Protein AF-A0A949TF59-F1 (afdb_monomer)

Sequence (131 aa):
MKIRYSDSTNEIEINPSRNDLLNLSNKLLEDGAQITATIEENSKAAPYERFLSGIKVKVLPKELVEFQVTSNDRLLIKGDRHKLSMLCEVLLSLTEDWSIGEYPTYKHLHIEHLTFDYLSSNSIPIVVVYA

Radius of gyration: 14.11 Å; Cα contacts (8 Å, |Δi|>4): 268; chains: 1; bounding box: 35×26×41 Å

Solvent-accessible surface area (backbone atoms only — not comparable to full-atom values): 7028 Å² total; per-residue (Å²): 66,40,32,29,33,14,87,85,77,54,32,35,40,34,40,47,46,67,68,43,38,49,53,43,36,72,32,67,81,37,68,70,32,75,46,74,26,56,74,72,92,73,95,79,38,84,66,48,67,39,70,24,45,28,41,32,27,39,67,42,88,86,42,28,35,36,41,37,30,58,68,98,46,77,50,46,38,37,24,43,48,72,39,44,49,52,51,25,51,54,44,44,50,55,50,54,56,66,69,56,88,75,73,94,58,75,44,75,46,77,51,33,36,93,79,33,82,40,39,36,87,81,31,52,33,35,35,41,44,39,120

pLDDT: mean 74.61, std 11.58, range [43.06, 88.38]

Nearest PDB structures (foldseek):
  3hj3-assembly2_D  TM=2.858E-01  e=1.760E+00  Cryptosporidium hominis
  2oip-assembly1_B  TM=2.807E-01  e=1.873E+00  Cryptosporidium hominis
  3hj3-assembly2_C  TM=2.925E-01  e=2.554E+00  Cryptosporidium hominis
  2oip-assembly2_D  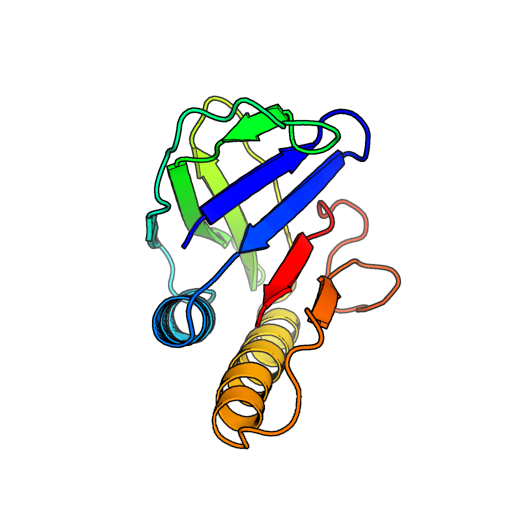TM=3.003E-01  e=2.891E+00  Cryptosporidium hominis

Foldseek 3Di:
DWWFAFPVQQAIEDEDDLVLLLLCLVCQQPAQDWRAHDDDDDPDAVRGPDTWGTWTWHQDPQQWIFTQTDDPDRQGKTFHNVLVNVVSVVSVVVSVVVVVPPDPDF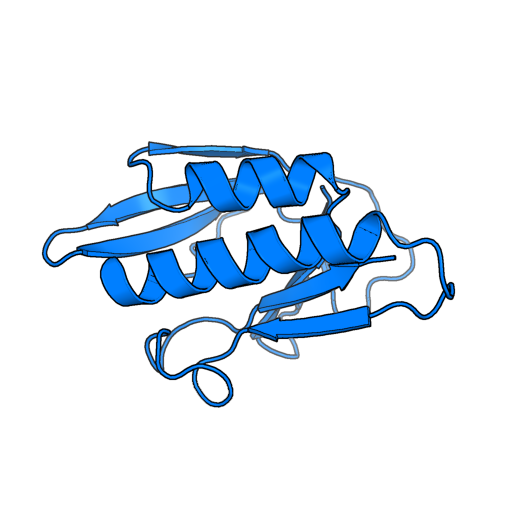DKDWDACVVGVRTDNSHHIYIYTYD

Secondary structure (DSSP, 8-state):
-EEEEETTTTEEEEE--HHHHHHHHHHTTSTT-EEE------S--SS--EE--EEEEEEETTTEEEEE-SSS--------HHHHHHHHHHHHHHHHHTTS------EEEEE-TTT-TTS-TTSPPEEEEE-

Structure (mmCIF, N/CA/C/O backbone):
data_AF-A0A949TF59-F1
#
_entry.id   AF-A0A949TF59-F1
#
loop_
_atom_site.group_PDB
_atom_site.id
_atom_site.type_symbol
_atom_site.label_atom_id
_atom_site.label_alt_id
_atom_site.label_comp_id
_atom_site.label_asym_id
_atom_site.label_entity_id
_atom_site.label_seq_id
_atom_site.pdbx_PDB_ins_code
_atom_site.Cartn_x
_atom_site.Cartn_y
_atom_site.Cartn_z
_atom_site.occupancy
_atom_site.B_iso_or_equiv
_atom_site.auth_seq_id
_atom_site.auth_comp_id
_atom_site.auth_asym_id
_atom_site.auth_atom_id
_atom_site.pdbx_PDB_model_num
ATOM 1 N N . MET A 1 1 ? 6.643 7.881 -6.761 1.00 85.81 1 MET A N 1
ATOM 2 C CA . MET A 1 1 ? 5.800 6.662 -6.802 1.00 85.81 1 MET A CA 1
ATOM 3 C C . MET A 1 1 ? 4.605 6.846 -7.723 1.00 85.81 1 MET A C 1
ATOM 5 O O . MET A 1 1 ? 4.040 7.936 -7.728 1.00 85.81 1 MET A O 1
ATOM 9 N N . LYS A 1 2 ? 4.176 5.803 -8.444 1.00 87.00 2 LYS A N 1
ATOM 10 C CA . LYS A 1 2 ? 2.868 5.772 -9.129 1.00 87.00 2 LYS A CA 1
ATOM 11 C C . LYS A 1 2 ? 1.915 4.867 -8.361 1.00 87.00 2 LYS A C 1
ATOM 13 O O . LYS A 1 2 ? 2.341 3.825 -7.868 1.00 87.00 2 LYS A O 1
ATOM 18 N N . ILE A 1 3 ? 0.652 5.266 -8.270 1.00 85.50 3 ILE A N 1
ATOM 19 C CA . ILE A 1 3 ? -0.402 4.455 -7.663 1.00 85.50 3 ILE A CA 1
ATOM 20 C C . ILE A 1 3 ? -1.572 4.406 -8.633 1.00 85.50 3 ILE A C 1
ATOM 22 O O . ILE A 1 3 ? -1.998 5.439 -9.162 1.00 85.50 3 ILE A O 1
ATOM 26 N N . ARG A 1 4 ? -2.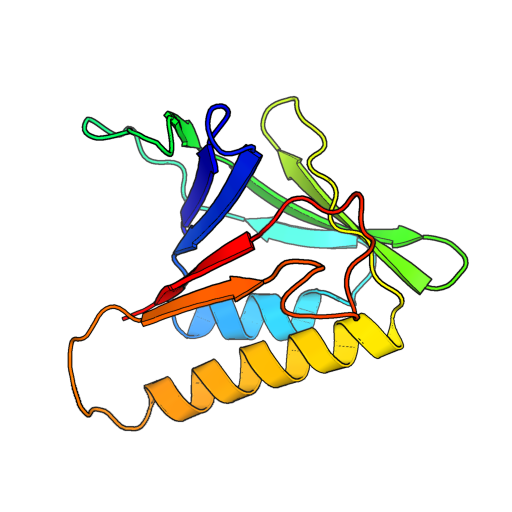074 3.202 -8.878 1.00 85.88 4 ARG A N 1
ATOM 27 C CA . ARG A 1 4 ? -3.168 2.954 -9.807 1.00 85.88 4 ARG A CA 1
ATOM 28 C C . ARG A 1 4 ? -4.191 2.020 -9.180 1.00 85.88 4 ARG A C 1
ATOM 30 O O . ARG A 1 4 ? -3.855 1.251 -8.289 1.00 85.88 4 ARG A O 1
ATOM 37 N N . TYR A 1 5 ? -5.431 2.099 -9.634 1.00 82.62 5 TYR A N 1
ATOM 38 C CA . TYR A 1 5 ? -6.519 1.242 -9.180 1.00 82.62 5 TYR A CA 1
ATOM 39 C C . TYR A 1 5 ? -7.212 0.598 -10.375 1.00 82.62 5 TYR A C 1
ATOM 41 O O . TYR A 1 5 ? -7.372 1.234 -11.422 1.00 82.62 5 TYR A O 1
ATOM 49 N N . SER A 1 6 ? -7.597 -0.666 -10.210 1.00 85.06 6 SER A N 1
ATOM 50 C CA . SER A 1 6 ? -8.432 -1.382 -11.164 1.00 85.06 6 SER A CA 1
ATOM 51 C C . SER A 1 6 ? -9.826 -1.600 -10.596 1.00 85.06 6 SER A C 1
ATOM 53 O O . SER A 1 6 ? -9.986 -2.328 -9.620 1.00 85.06 6 SER A O 1
ATOM 55 N N . ASP A 1 7 ? -10.848 -1.055 -11.256 1.00 80.38 7 ASP A N 1
ATOM 56 C CA . ASP A 1 7 ? -12.242 -1.382 -10.941 1.00 80.38 7 ASP A CA 1
ATOM 57 C C . ASP A 1 7 ? -12.581 -2.845 -11.298 1.00 80.38 7 ASP A C 1
ATOM 59 O O . ASP A 1 7 ? -13.459 -3.446 -10.684 1.00 80.38 7 ASP A O 1
ATOM 63 N N . SER A 1 8 ? -11.870 -3.436 -12.269 1.00 83.38 8 SER A N 1
ATOM 64 C CA . SER A 1 8 ? -12.137 -4.798 -12.757 1.00 83.38 8 SER A CA 1
ATOM 65 C C . SER A 1 8 ? -11.648 -5.895 -11.808 1.00 83.38 8 SER A C 1
ATOM 67 O O . SER A 1 8 ? -12.337 -6.899 -11.628 1.00 83.38 8 SER A O 1
ATOM 69 N N . THR A 1 9 ? -10.479 -5.703 -11.191 1.00 83.38 9 THR A N 1
ATOM 70 C CA . THR A 1 9 ? -9.888 -6.646 -10.229 1.00 83.38 9 THR A CA 1
ATOM 71 C C . THR A 1 9 ? -10.047 -6.182 -8.782 1.00 83.38 9 THR A C 1
ATOM 73 O O . THR A 1 9 ? -9.782 -6.960 -7.870 1.00 83.38 9 THR A O 1
ATOM 76 N N . ASN A 1 10 ? -10.539 -4.955 -8.561 1.00 83.12 10 ASN A N 1
ATOM 77 C CA . ASN A 1 10 ? -10.662 -4.316 -7.250 1.00 83.12 10 ASN A CA 1
ATOM 78 C C . ASN A 1 10 ? -9.335 -4.364 -6.475 1.00 83.12 10 ASN A C 1
ATOM 80 O O . ASN A 1 10 ? -9.288 -4.809 -5.332 1.00 83.12 10 ASN A O 1
ATOM 84 N N . GLU A 1 11 ? -8.248 -3.932 -7.115 1.00 84.44 11 GLU A N 1
ATOM 85 C CA . GLU A 1 11 ? -6.900 -3.958 -6.542 1.00 84.44 11 GLU A CA 1
ATOM 86 C C . GLU A 1 11 ? -6.154 -2.640 -6.798 1.00 84.44 11 GLU A C 1
ATOM 88 O O . GLU A 1 11 ? -6.421 -1.917 -7.766 1.00 84.44 11 GLU A O 1
ATOM 93 N N . ILE A 1 12 ? -5.203 -2.329 -5.919 1.00 85.00 12 ILE A N 1
ATOM 94 C CA . ILE A 1 12 ? -4.307 -1.179 -6.039 1.00 85.00 12 ILE A CA 1
ATOM 95 C C . ILE A 1 12 ? -2.957 -1.667 -6.535 1.00 85.00 12 ILE A C 1
ATOM 97 O O . ILE A 1 12 ? -2.360 -2.544 -5.928 1.00 85.00 12 ILE A O 1
ATOM 101 N N . GLU A 1 13 ? -2.416 -1.038 -7.564 1.00 87.25 13 GLU A N 1
ATOM 102 C CA . GLU A 1 13 ? -1.031 -1.236 -7.962 1.00 87.25 13 GLU A CA 1
ATOM 103 C C . GLU A 1 13 ? -0.176 -0.056 -7.497 1.00 87.25 13 GLU A C 1
ATOM 105 O O . GLU A 1 13 ? -0.522 1.111 -7.706 1.00 87.25 13 GLU A O 1
ATOM 110 N N . ILE A 1 14 ? 0.957 -0.359 -6.872 1.00 86.81 14 ILE A N 1
ATOM 111 C CA . ILE A 1 14 ? 1.976 0.605 -6.481 1.00 86.81 14 ILE A CA 1
ATOM 112 C C . ILE A 1 14 ? 3.231 0.310 -7.293 1.00 86.81 14 ILE A C 1
ATOM 114 O O . ILE A 1 14 ? 3.752 -0.801 -7.258 1.00 86.81 14 ILE A O 1
ATOM 118 N N . ASN A 1 15 ? 3.751 1.326 -7.976 1.00 87.31 15 ASN A N 1
ATOM 119 C CA . ASN A 1 15 ? 5.045 1.282 -8.649 1.00 87.31 15 ASN A CA 1
ATOM 120 C C . ASN A 1 15 ? 5.995 2.275 -7.952 1.00 87.31 15 ASN A C 1
ATOM 122 O O . ASN A 1 15 ? 5.971 3.482 -8.254 1.00 87.31 15 ASN A O 1
ATOM 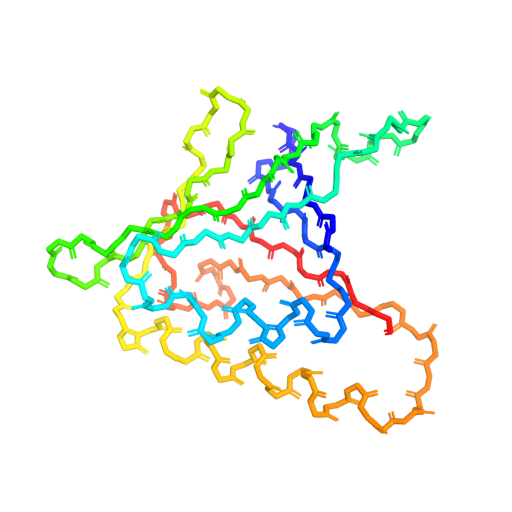126 N N . PRO A 1 16 ? 6.738 1.818 -6.927 1.00 86.62 16 PRO A N 1
ATOM 127 C CA . PRO A 1 16 ? 7.627 2.663 -6.152 1.00 86.62 16 PRO A CA 1
ATOM 128 C C . PRO A 1 16 ? 9.050 2.650 -6.722 1.00 86.62 16 PRO A C 1
ATOM 130 O O . PRO A 1 16 ? 9.526 1.647 -7.243 1.00 86.62 16 PRO A O 1
ATOM 133 N N . SER A 1 17 ? 9.773 3.756 -6.553 1.00 87.19 17 SER A N 1
ATOM 134 C CA . SER A 1 17 ? 11.236 3.714 -6.483 1.00 87.19 17 SER A CA 1
ATOM 135 C C . SER A 1 17 ? 11.698 3.175 -5.123 1.00 87.19 17 SER A C 1
ATOM 137 O O . SER A 1 17 ? 10.924 3.121 -4.166 1.00 87.19 17 SER A O 1
ATOM 139 N N . ARG A 1 18 ? 12.995 2.878 -4.985 1.00 85.81 18 ARG A N 1
ATOM 140 C CA . ARG A 1 18 ? 13.605 2.524 -3.690 1.00 85.81 18 ARG A CA 1
ATOM 141 C C . ARG A 1 18 ? 13.293 3.506 -2.570 1.00 85.81 18 ARG A C 1
ATOM 143 O O . ARG A 1 18 ? 12.895 3.102 -1.480 1.00 85.81 18 ARG A O 1
ATOM 150 N N . ASN A 1 19 ? 13.424 4.796 -2.858 1.00 87.69 19 ASN A N 1
ATOM 151 C CA . ASN A 1 19 ? 13.148 5.842 -1.881 1.00 87.69 19 ASN A CA 1
ATOM 152 C C . ASN A 1 19 ? 11.652 5.961 -1.573 1.00 87.69 19 ASN A C 1
ATOM 154 O O . ASN A 1 19 ? 11.294 6.250 -0.434 1.00 87.69 19 ASN A O 1
ATOM 158 N N . ASP A 1 20 ? 10.785 5.718 -2.560 1.00 88.00 20 ASP A N 1
ATOM 159 C CA . ASP A 1 20 ? 9.339 5.701 -2.337 1.00 88.00 20 ASP A CA 1
ATOM 160 C C . ASP A 1 20 ? 8.939 4.570 -1.389 1.00 88.00 20 ASP A C 1
ATOM 162 O O . ASP A 1 20 ? 8.159 4.807 -0.470 1.00 88.00 20 ASP A O 1
ATOM 166 N N . LEU A 1 21 ? 9.490 3.366 -1.584 1.00 86.06 21 LEU A N 1
ATOM 167 C CA . LEU A 1 21 ? 9.190 2.206 -0.748 1.00 86.06 21 LEU A CA 1
ATOM 168 C C . LEU A 1 21 ? 9.709 2.402 0.678 1.00 86.06 21 LEU A C 1
ATOM 170 O O . LEU A 1 21 ? 8.968 2.173 1.624 1.00 86.06 21 LEU A O 1
ATOM 174 N N . LEU A 1 22 ? 10.927 2.928 0.840 1.00 88.12 22 LEU A N 1
ATOM 175 C CA . LEU A 1 22 ? 11.470 3.282 2.155 1.00 88.12 22 LEU A CA 1
ATOM 176 C C . LEU A 1 22 ? 10.598 4.330 2.866 1.00 88.12 22 LEU A C 1
ATOM 178 O O . LEU A 1 22 ? 10.284 4.197 4.049 1.00 88.12 22 LEU A O 1
ATOM 182 N N . ASN A 1 23 ? 10.191 5.379 2.146 1.00 88.38 23 ASN A N 1
ATOM 183 C CA . ASN A 1 23 ? 9.308 6.410 2.684 1.00 88.38 23 ASN A CA 1
ATOM 184 C C . ASN A 1 23 ? 7.920 5.848 3.026 1.00 88.38 23 ASN A C 1
ATOM 186 O O . ASN A 1 23 ? 7.352 6.254 4.035 1.00 88.38 23 ASN A O 1
ATOM 190 N N . LEU A 1 24 ? 7.395 4.911 2.228 1.00 85.62 24 LEU A N 1
ATOM 191 C CA . LEU A 1 24 ? 6.165 4.186 2.527 1.00 85.62 24 LEU A CA 1
ATOM 192 C C . LEU A 1 24 ? 6.331 3.406 3.831 1.00 85.62 24 LEU A C 1
ATOM 194 O O . LEU A 1 24 ? 5.649 3.736 4.796 1.00 85.62 24 LEU A O 1
ATOM 198 N N . SER A 1 25 ? 7.290 2.482 3.914 1.00 85.50 25 SER A N 1
ATOM 199 C CA . SER A 1 25 ? 7.522 1.640 5.095 1.00 85.50 25 SER A CA 1
ATOM 200 C C . SER A 1 25 ? 7.627 2.430 6.398 1.00 85.50 25 SER A C 1
ATOM 202 O O . SER A 1 25 ? 7.017 2.053 7.395 1.00 85.50 25 SER A O 1
ATOM 204 N N . ASN A 1 26 ? 8.341 3.559 6.380 1.00 86.44 26 ASN A N 1
ATOM 205 C CA . ASN A 1 26 ? 8.538 4.394 7.565 1.00 86.44 26 ASN A CA 1
ATOM 206 C C . ASN A 1 26 ? 7.276 5.159 7.998 1.00 86.44 26 ASN A C 1
ATOM 208 O O . ASN A 1 26 ? 7.156 5.519 9.166 1.00 86.44 26 ASN A O 1
ATOM 212 N N . LYS A 1 27 ? 6.339 5.414 7.077 1.00 86.81 27 LYS A N 1
ATOM 213 C CA . LYS A 1 27 ? 5.150 6.250 7.312 1.00 86.81 27 LYS A CA 1
ATOM 214 C C . LYS A 1 27 ? 3.848 5.474 7.474 1.00 86.81 27 LYS A C 1
ATOM 216 O O . LYS A 1 27 ? 2.879 6.048 7.959 1.00 86.81 27 LYS A O 1
ATOM 221 N N . LEU A 1 28 ? 3.804 4.187 7.114 1.00 80.19 28 LEU A N 1
ATOM 222 C CA . LEU A 1 28 ? 2.595 3.347 7.208 1.00 80.19 28 LEU A CA 1
ATOM 223 C C . LEU A 1 28 ? 1.982 3.307 8.623 1.00 80.19 28 LEU A C 1
ATOM 225 O O . LEU A 1 28 ? 0.795 3.027 8.751 1.00 80.19 28 LEU A O 1
ATOM 229 N N . LEU A 1 29 ? 2.763 3.579 9.674 1.00 81.44 29 LEU A N 1
ATOM 230 C CA . LEU A 1 29 ? 2.313 3.549 11.074 1.00 81.44 29 LEU A CA 1
ATOM 231 C C . LEU A 1 29 ? 2.199 4.940 11.722 1.00 81.44 29 LEU A C 1
ATOM 233 O O . LEU A 1 29 ? 1.891 5.036 12.912 1.00 81.44 29 LEU A O 1
ATOM 237 N N . GLU A 1 30 ? 2.476 6.005 10.972 1.00 86.25 30 GLU A N 1
ATOM 238 C CA . GLU A 1 30 ? 2.430 7.382 11.459 1.00 86.25 30 GLU A CA 1
ATOM 239 C C . GLU A 1 30 ? 1.043 7.981 11.189 1.00 86.25 30 GLU A C 1
ATOM 241 O O . GLU A 1 30 ? 0.615 8.124 10.041 1.00 86.25 30 GLU A O 1
ATOM 246 N N . ASP A 1 31 ? 0.316 8.327 12.255 1.00 84.62 31 ASP A N 1
ATOM 247 C CA . ASP A 1 31 ? -1.016 8.913 12.113 1.00 84.62 31 ASP A CA 1
ATOM 248 C C . ASP A 1 31 ? -0.962 10.255 11.377 1.00 84.62 31 ASP A C 1
ATOM 250 O O . ASP A 1 31 ? -0.154 11.130 11.686 1.00 84.62 31 ASP A O 1
ATOM 254 N N . GLY A 1 32 ? -1.838 10.418 10.388 1.00 83.50 32 GLY A N 1
ATOM 255 C CA . GLY A 1 32 ? -1.890 11.614 9.556 1.00 83.50 32 GLY A CA 1
ATOM 256 C C . GLY A 1 32 ? -0.811 11.687 8.476 1.00 83.50 32 GLY A C 1
ATOM 257 O O . GLY A 1 32 ? -0.815 12.664 7.718 1.00 83.50 32 GLY A O 1
ATOM 258 N N . ALA A 1 33 ? 0.065 10.683 8.349 1.00 86.38 33 ALA A N 1
ATOM 259 C CA . ALA A 1 33 ? 1.075 10.669 7.304 1.00 86.38 33 ALA A CA 1
ATOM 260 C C . ALA A 1 33 ? 0.446 10.702 5.907 1.00 86.38 33 ALA A C 1
ATOM 262 O O . ALA A 1 33 ? -0.607 10.120 5.636 1.00 86.38 33 ALA A O 1
ATOM 263 N N . GLN A 1 34 ? 1.115 11.414 5.004 1.00 85.25 34 GLN A N 1
ATOM 264 C CA . GLN A 1 34 ? 0.706 11.553 3.614 1.00 85.25 34 GLN A CA 1
ATOM 265 C C . GLN A 1 34 ? 1.873 11.202 2.705 1.00 85.25 34 GLN A C 1
ATOM 267 O O . GLN A 1 34 ? 3.007 11.647 2.905 1.00 85.25 34 GLN A O 1
ATOM 272 N N . ILE A 1 35 ? 1.574 10.394 1.699 1.00 84.88 35 ILE A N 1
ATOM 273 C CA . ILE A 1 35 ? 2.516 9.945 0.687 1.00 84.88 35 ILE A CA 1
ATOM 274 C C . ILE A 1 35 ? 1.895 10.296 -0.654 1.00 84.88 35 ILE A C 1
ATOM 276 O O . ILE A 1 35 ? 0.850 9.767 -1.017 1.00 84.88 35 ILE A O 1
ATOM 280 N N . THR A 1 36 ? 2.507 11.221 -1.377 1.00 83.94 36 THR A N 1
ATOM 281 C CA . THR A 1 36 ? 1.994 11.673 -2.669 1.00 83.94 36 THR A CA 1
ATOM 282 C C . THR A 1 36 ? 2.433 10.733 -3.784 1.00 83.94 36 THR A C 1
ATOM 284 O O . THR A 1 36 ? 3.507 10.128 -3.736 1.00 83.94 36 THR A O 1
ATOM 287 N N . ALA A 1 37 ? 1.588 10.608 -4.801 1.00 83.50 37 ALA A N 1
ATOM 288 C CA . ALA A 1 37 ? 1.878 9.851 -6.005 1.00 83.50 37 ALA A CA 1
ATOM 289 C C . ALA A 1 37 ? 1.897 10.772 -7.224 1.00 83.50 37 ALA A C 1
ATOM 291 O O . ALA A 1 37 ? 1.213 11.796 -7.276 1.00 83.50 37 ALA A O 1
ATOM 292 N N . THR A 1 38 ? 2.694 10.398 -8.216 1.00 83.25 38 THR A N 1
ATOM 293 C CA . THR A 1 38 ? 2.716 11.066 -9.512 1.00 83.25 38 THR A CA 1
ATOM 294 C C . THR A 1 38 ? 1.476 10.650 -10.296 1.00 83.25 38 THR A C 1
ATOM 296 O O . THR A 1 38 ? 1.250 9.460 -10.520 1.00 83.25 38 THR A O 1
ATOM 299 N N . ILE A 1 39 ? 0.686 11.636 -10.717 1.00 76.94 39 ILE A N 1
ATOM 300 C CA . ILE A 1 39 ? -0.434 11.439 -11.638 1.00 76.94 39 ILE A CA 1
ATOM 301 C C . ILE A 1 39 ? 0.115 11.612 -13.053 1.00 76.94 39 ILE A C 1
ATOM 303 O O . ILE A 1 39 ? 0.681 12.656 -13.369 1.00 76.94 39 ILE A O 1
ATOM 307 N N . GLU A 1 40 ? -0.046 10.599 -13.895 1.00 71.38 40 GLU A N 1
ATOM 308 C CA . GLU A 1 40 ? 0.304 10.657 -15.314 1.00 71.38 40 GLU A CA 1
ATOM 309 C C . GLU A 1 40 ? -0.934 10.322 -16.149 1.00 71.38 40 GLU A C 1
ATOM 311 O O . GLU A 1 40 ? -1.749 9.488 -15.756 1.00 71.38 40 GLU A O 1
ATOM 316 N N . GLU A 1 41 ? -1.077 10.955 -17.312 1.00 61.25 41 GLU A N 1
ATOM 317 C CA . GLU A 1 41 ? -2.053 10.528 -18.316 1.00 61.25 41 GLU A CA 1
ATOM 318 C C . GLU A 1 41 ? -1.546 9.240 -18.973 1.00 61.25 41 GLU A C 1
ATOM 320 O O . GLU A 1 41 ? -0.411 9.188 -19.449 1.00 61.25 41 GLU A O 1
ATOM 325 N N . ASN A 1 42 ? -2.359 8.182 -19.004 1.00 59.25 42 ASN A N 1
ATOM 326 C CA . ASN A 1 42 ? -1.934 6.903 -19.570 1.00 59.25 42 ASN A CA 1
ATOM 327 C C . ASN A 1 42 ? -2.763 6.506 -20.790 1.00 59.25 42 ASN A C 1
ATOM 329 O O . ASN A 1 42 ? -3.989 6.529 -20.770 1.00 59.25 42 ASN A O 1
ATOM 333 N N . SER A 1 43 ? -2.054 6.073 -21.832 1.00 55.59 43 SER A N 1
ATOM 334 C CA . SER A 1 43 ? -2.581 5.508 -23.078 1.00 55.59 43 SER A CA 1
ATOM 335 C C . SER A 1 43 ? -2.733 3.976 -23.042 1.00 55.59 43 SER A C 1
ATOM 337 O O . SER A 1 43 ? -3.206 3.385 -24.010 1.00 55.59 43 SER A O 1
ATOM 339 N N . LYS A 1 44 ? -2.335 3.310 -21.946 1.00 58.22 44 LYS A N 1
ATOM 340 C CA . LYS A 1 44 ? -2.380 1.847 -21.757 1.00 58.22 44 LYS A CA 1
ATOM 341 C C . LYS A 1 44 ? -2.855 1.497 -20.345 1.00 58.22 44 LYS A C 1
ATOM 343 O O . LYS A 1 44 ? -2.035 1.286 -19.453 1.00 58.22 44 LYS A O 1
ATOM 348 N N . ALA A 1 45 ? -4.164 1.486 -20.121 1.00 57.78 45 ALA A N 1
ATOM 349 C CA . ALA A 1 45 ? -4.727 1.474 -18.770 1.00 57.78 45 ALA A CA 1
ATOM 350 C C . ALA A 1 45 ? -5.605 0.251 -18.445 1.00 57.78 45 ALA A C 1
ATOM 352 O O . ALA A 1 45 ? -6.416 0.335 -17.546 1.00 57.78 45 ALA A O 1
ATOM 353 N N . ALA A 1 46 ? -5.448 -0.895 -19.113 1.00 58.75 46 ALA A N 1
ATOM 354 C CA . ALA A 1 46 ? -6.098 -2.135 -18.670 1.00 58.75 46 ALA A CA 1
ATOM 355 C C . ALA A 1 46 ? -5.091 -3.012 -17.894 1.00 58.75 46 ALA A C 1
ATOM 357 O O . ALA A 1 46 ? -3.989 -3.228 -18.407 1.00 58.75 46 ALA A O 1
ATOM 358 N N . PRO A 1 47 ? -5.419 -3.516 -16.687 1.00 68.50 47 PRO A N 1
ATOM 359 C CA . PRO A 1 47 ? -6.673 -3.324 -15.948 1.00 68.50 47 PRO A CA 1
ATOM 360 C C . PRO A 1 47 ? -6.688 -2.056 -15.060 1.00 68.50 47 PRO A C 1
ATOM 362 O O . PRO A 1 47 ? -7.703 -1.759 -14.434 1.00 68.50 47 PRO A O 1
ATOM 365 N N . TYR A 1 48 ? -5.574 -1.322 -14.968 1.00 73.81 48 TYR A N 1
ATOM 366 C CA . TYR A 1 48 ? -5.401 -0.171 -14.072 1.00 73.81 48 TYR A CA 1
ATOM 367 C C . TYR A 1 48 ? -5.799 1.159 -14.718 1.00 73.81 48 TYR A C 1
ATOM 369 O O . TYR A 1 48 ? -4.950 1.927 -15.184 1.00 73.81 48 TYR A O 1
ATOM 377 N N . GLU A 1 49 ? -7.104 1.409 -14.731 1.00 72.25 49 GLU A N 1
ATOM 378 C CA . GLU A 1 49 ? -7.744 2.500 -15.472 1.00 72.25 49 GLU A CA 1
ATOM 379 C C . GLU A 1 49 ? -7.670 3.846 -14.739 1.00 72.25 49 GLU A C 1
ATOM 381 O O . GLU A 1 49 ? -7.755 4.905 -15.364 1.00 72.25 49 GLU A O 1
ATOM 386 N N . ARG A 1 50 ? -7.473 3.825 -13.412 1.00 78.38 50 ARG A N 1
ATOM 387 C CA . ARG A 1 50 ? -7.571 5.014 -12.556 1.00 78.38 50 ARG A CA 1
ATOM 388 C C . ARG A 1 50 ? -6.264 5.339 -11.851 1.00 78.38 50 ARG A C 1
ATOM 390 O O . ARG A 1 50 ? -5.707 4.507 -11.138 1.00 78.38 50 ARG A O 1
ATOM 397 N N . PHE A 1 51 ? -5.818 6.587 -11.986 1.00 79.44 51 PHE A N 1
ATOM 398 C CA . PHE A 1 51 ? -4.691 7.121 -11.224 1.00 79.44 51 PHE A CA 1
ATOM 399 C C . PHE A 1 51 ? -5.138 7.677 -9.884 1.00 79.44 51 PHE A C 1
ATOM 401 O O . PHE A 1 51 ? -6.191 8.303 -9.730 1.00 79.44 51 PHE A O 1
ATOM 408 N N . LEU A 1 52 ? -4.274 7.448 -8.915 1.00 80.38 52 LEU A N 1
ATOM 409 C CA . LEU A 1 52 ? -4.496 7.733 -7.522 1.00 80.38 52 LEU A CA 1
ATOM 410 C C . LEU A 1 52 ? -3.460 8.764 -7.068 1.00 80.38 52 LEU A C 1
ATOM 412 O O . LEU A 1 52 ? -2.274 8.598 -7.337 1.00 80.38 52 LEU A O 1
ATOM 416 N N . SER A 1 53 ? -3.884 9.845 -6.404 1.00 80.38 53 SER A N 1
ATOM 417 C CA . SER A 1 53 ? -2.974 10.970 -6.100 1.00 80.38 53 SER A CA 1
ATOM 418 C C . SER A 1 53 ? -2.066 10.754 -4.885 1.00 80.38 53 SER A C 1
ATOM 420 O O . SER A 1 53 ? -1.155 11.547 -4.640 1.00 80.38 53 SER A O 1
ATOM 422 N N . GLY A 1 54 ? -2.271 9.677 -4.129 1.00 82.75 54 GLY A N 1
ATOM 423 C CA . GLY A 1 54 ? -1.430 9.352 -2.987 1.00 82.75 54 GLY A CA 1
ATOM 424 C C . GLY A 1 54 ? -2.098 8.419 -1.994 1.00 82.75 54 GLY A C 1
ATOM 425 O O . GLY A 1 54 ? -3.150 7.855 -2.261 1.00 82.75 54 GLY A O 1
ATOM 426 N N . ILE A 1 55 ? -1.468 8.285 -0.837 1.00 82.38 55 ILE A N 1
ATOM 427 C CA . ILE A 1 55 ? -1.909 7.503 0.307 1.00 82.38 55 ILE A CA 1
ATOM 428 C C . ILE A 1 55 ? -1.930 8.429 1.519 1.00 82.38 55 ILE A C 1
ATOM 430 O O . ILE A 1 55 ? -0.934 9.086 1.827 1.00 82.38 55 ILE A O 1
ATOM 434 N N . LYS A 1 56 ? -3.047 8.449 2.238 1.00 84.06 56 LYS A N 1
ATOM 435 C CA . LYS A 1 56 ? -3.161 9.079 3.550 1.00 84.06 56 LYS A CA 1
ATOM 436 C C . LYS A 1 56 ? -3.377 8.016 4.611 1.00 84.06 56 LYS A C 1
ATOM 438 O O . LYS A 1 56 ? -4.323 7.241 4.518 1.00 84.06 56 LYS A O 1
ATOM 443 N N . VAL A 1 57 ? -2.520 8.037 5.619 1.00 82.00 57 VAL A N 1
ATOM 444 C CA . VAL A 1 57 ? -2.525 7.120 6.751 1.00 82.00 57 VAL A CA 1
ATOM 445 C C . VAL A 1 57 ? -3.400 7.702 7.851 1.00 82.00 57 VAL A C 1
ATOM 447 O O . VAL A 1 57 ? -3.265 8.867 8.233 1.00 82.00 57 VAL A O 1
ATOM 450 N N . LYS A 1 58 ? -4.317 6.887 8.361 1.00 81.88 58 LYS A N 1
ATOM 451 C CA . LYS A 1 58 ? -5.104 7.202 9.550 1.00 81.88 58 LYS A CA 1
ATOM 452 C C . LYS A 1 58 ? -5.038 6.035 10.518 1.00 81.88 58 LYS A C 1
ATOM 454 O O . LYS A 1 58 ? -5.486 4.943 10.180 1.00 81.88 58 LYS A O 1
ATOM 459 N N . VAL A 1 59 ? -4.525 6.275 11.718 1.00 76.94 59 VAL A N 1
ATOM 460 C CA . VAL A 1 59 ? -4.496 5.287 12.795 1.00 76.94 59 VAL A CA 1
ATOM 461 C C . VAL A 1 59 ? -5.806 5.397 13.571 1.00 76.94 59 VAL A C 1
ATOM 463 O O . VAL A 1 59 ? -6.101 6.388 14.236 1.00 76.94 59 VAL A O 1
ATOM 466 N N . LEU A 1 60 ? -6.648 4.382 13.443 1.00 74.81 60 LEU A N 1
ATOM 467 C CA . LEU A 1 60 ? -7.928 4.278 14.129 1.00 74.81 60 LEU A CA 1
ATOM 468 C C . LEU A 1 60 ? -7.750 3.642 15.521 1.00 74.81 60 LEU A C 1
ATOM 470 O O . LEU A 1 60 ? -6.753 2.963 15.787 1.00 74.81 60 LEU A O 1
ATOM 474 N N . PRO A 1 61 ? -8.745 3.792 16.418 1.00 66.94 61 PRO A N 1
ATOM 475 C CA . PRO A 1 61 ? -8.780 3.050 17.673 1.00 66.94 61 PRO A CA 1
ATOM 476 C C . PRO A 1 61 ? -8.668 1.539 17.432 1.00 66.94 61 PRO A C 1
ATOM 478 O O . PRO A 1 61 ? -9.234 1.027 16.465 1.00 66.94 61 PRO A O 1
ATOM 481 N N . LYS A 1 62 ? -7.995 0.827 18.345 1.00 63.84 62 LYS A N 1
ATOM 482 C CA . LYS A 1 62 ? -7.624 -0.595 18.190 1.00 63.84 62 LYS A CA 1
ATOM 483 C C . LYS A 1 62 ? -6.643 -0.852 17.048 1.00 63.84 62 LYS A C 1
ATOM 485 O O . LYS A 1 62 ? -6.703 -1.901 16.417 1.00 63.84 62 LYS A O 1
ATOM 490 N N . GLU A 1 63 ? -5.755 0.1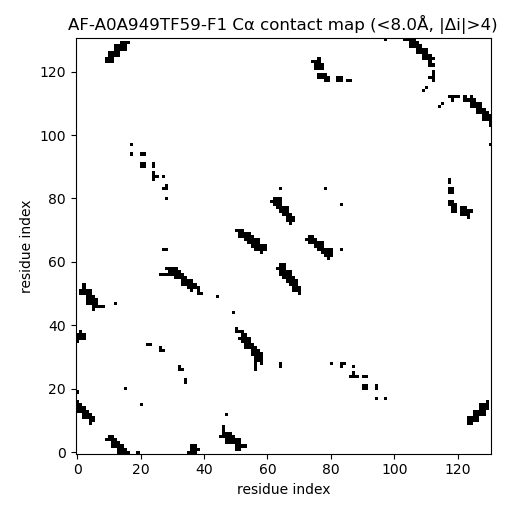06 16.797 1.00 62.12 63 GLU A N 1
ATOM 491 C CA . GLU A 1 63 ? -4.559 -0.133 15.993 1.00 62.12 63 GLU A CA 1
ATOM 492 C C . GLU A 1 63 ? -4.823 -0.425 14.506 1.00 62.12 63 GLU A C 1
ATOM 494 O O . GLU A 1 63 ? -3.950 -0.928 13.811 1.00 62.12 63 GLU A O 1
ATOM 499 N N . LEU A 1 64 ? -6.001 -0.054 13.990 1.00 59.06 64 LEU A N 1
ATOM 500 C CA . LEU A 1 64 ? -6.326 -0.207 12.573 1.00 59.06 64 LEU A CA 1
ATOM 501 C C . LEU A 1 64 ? -5.752 0.956 11.763 1.00 59.06 64 LEU A C 1
ATOM 503 O O . LEU A 1 64 ? -6.144 2.096 11.991 1.00 59.06 64 LEU A O 1
ATOM 507 N N . VAL A 1 65 ? -4.891 0.696 10.783 1.00 58.59 65 VAL A N 1
ATOM 508 C CA . VAL A 1 65 ? -4.479 1.738 9.824 1.00 58.59 65 VAL A CA 1
ATOM 509 C C . VAL A 1 65 ? -5.420 1.741 8.630 1.00 58.59 65 VAL A C 1
ATOM 511 O O . VAL A 1 65 ? -5.739 0.675 8.128 1.00 58.59 65 VAL A O 1
ATOM 514 N N . GLU A 1 66 ? -5.859 2.919 8.191 1.00 64.12 66 GLU A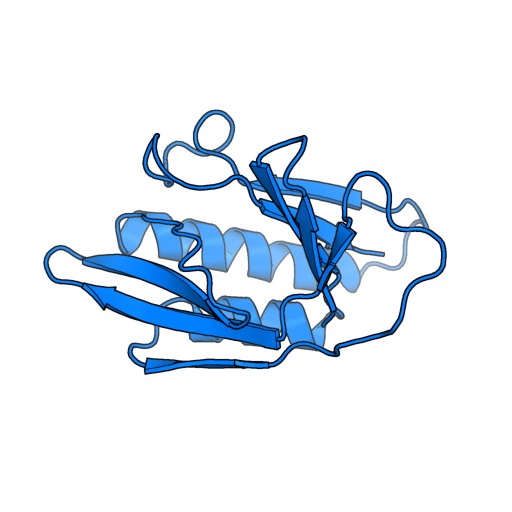 N 1
ATOM 515 C CA . GLU A 1 66 ? -6.637 3.156 6.970 1.00 64.12 66 GLU A CA 1
ATOM 516 C C . GLU A 1 66 ? -5.794 3.945 5.956 1.00 64.12 66 GLU A C 1
ATOM 518 O O . GLU A 1 66 ? -5.176 4.949 6.314 1.00 64.12 66 GLU A O 1
ATOM 523 N N . PHE A 1 67 ? -5.810 3.510 4.692 1.00 64.94 67 PHE A N 1
ATOM 524 C CA . PHE A 1 67 ? -5.069 4.124 3.587 1.00 64.94 67 PHE A CA 1
ATOM 525 C C . PHE A 1 67 ? -6.014 4.791 2.601 1.00 64.94 67 PHE A C 1
ATOM 527 O O . PHE A 1 67 ? -6.508 4.150 1.685 1.00 64.94 67 PHE A O 1
ATOM 534 N N . GLN A 1 68 ? -6.262 6.085 2.765 1.00 66.38 68 GLN A N 1
ATOM 535 C CA . GLN A 1 68 ? -7.152 6.802 1.856 1.00 66.38 68 GLN A CA 1
ATOM 536 C C . GLN A 1 68 ? -6.395 7.236 0.619 1.00 66.38 68 GLN A C 1
ATOM 538 O O . GLN A 1 68 ? -5.358 7.895 0.717 1.00 66.38 68 GLN A O 1
ATOM 543 N N . VAL A 1 69 ? -6.951 6.908 -0.538 1.00 65.31 69 VAL A N 1
ATOM 544 C CA . VAL A 1 69 ? -6.306 7.181 -1.803 1.00 65.31 69 VAL A CA 1
ATOM 545 C C . VAL A 1 69 ? -7.128 8.177 -2.611 1.00 65.31 69 VAL A C 1
ATOM 547 O O . VAL A 1 69 ? -8.227 7.896 -3.069 1.00 65.31 69 VAL A O 1
ATOM 550 N N . THR A 1 70 ? -6.621 9.400 -2.737 1.00 57.94 70 THR A N 1
ATOM 551 C CA . THR A 1 70 ? -7.419 10.553 -3.154 1.00 57.94 70 THR A CA 1
ATOM 552 C C . THR A 1 70 ? -7.662 10.601 -4.667 1.00 57.94 70 THR A C 1
ATOM 554 O O . THR A 1 70 ? -6.876 11.144 -5.436 1.00 57.94 70 THR A O 1
ATOM 557 N N . SER A 1 71 ? -8.806 10.085 -5.096 1.00 50.19 71 SER A N 1
ATOM 558 C CA . SER A 1 71 ? -9.614 10.654 -6.183 1.00 50.19 71 SER A CA 1
ATOM 559 C C . SER A 1 71 ? -11.065 10.218 -5.954 1.00 50.19 71 SER A C 1
ATOM 561 O O . SER A 1 71 ? -11.547 9.242 -6.510 1.00 50.19 71 SER A O 1
ATOM 563 N N . ASN A 1 72 ? -11.743 10.909 -5.032 1.00 50.69 72 ASN A N 1
ATOM 564 C CA . ASN A 1 72 ? -13.138 10.687 -4.611 1.00 50.69 72 ASN A CA 1
ATOM 565 C C . ASN A 1 72 ? -13.476 9.357 -3.907 1.00 50.69 72 ASN A C 1
ATOM 567 O O . ASN A 1 72 ? -14.503 9.313 -3.234 1.00 50.69 72 ASN A O 1
ATOM 571 N N . ASP A 1 73 ? -12.606 8.344 -3.946 1.00 52.75 73 ASP A N 1
ATOM 572 C CA . ASP A 1 73 ? -12.847 7.049 -3.301 1.00 52.75 73 ASP A CA 1
ATOM 573 C C . ASP A 1 73 ? -11.984 6.813 -2.060 1.00 52.75 73 ASP A C 1
ATOM 575 O O . ASP A 1 73 ? -10.799 7.136 -1.998 1.00 52.75 73 ASP A O 1
ATOM 579 N N . ARG A 1 74 ? -12.596 6.220 -1.032 1.00 56.75 74 ARG A N 1
ATOM 580 C CA . ARG A 1 74 ? -11.882 5.693 0.133 1.00 56.75 74 ARG A CA 1
ATOM 581 C C . ARG A 1 74 ? -11.625 4.217 -0.103 1.00 56.75 74 ARG A C 1
ATOM 583 O O . ARG A 1 74 ? -12.434 3.377 0.278 1.00 56.75 74 ARG A O 1
ATOM 590 N N . LEU A 1 75 ? -10.503 3.916 -0.737 1.00 59.75 75 LEU A N 1
ATOM 591 C CA . LEU A 1 75 ? -9.972 2.561 -0.711 1.00 59.75 75 LEU A CA 1
ATOM 592 C C . LEU A 1 75 ? -9.475 2.279 0.706 1.00 59.75 75 LEU A C 1
ATOM 594 O O . LEU A 1 75 ? -9.002 3.182 1.390 1.00 59.75 75 LEU A O 1
ATOM 598 N N . LEU A 1 76 ? -9.691 1.065 1.197 1.00 64.94 76 LEU A N 1
ATOM 599 C CA . LEU A 1 76 ? -9.490 0.750 2.601 1.00 64.94 76 LEU A CA 1
ATOM 600 C C . LEU A 1 76 ? -8.640 -0.503 2.714 1.00 64.94 76 LEU A C 1
ATOM 602 O O . LEU A 1 76 ? -9.088 -1.602 2.411 1.00 64.94 76 LEU A O 1
ATOM 606 N N . ILE A 1 77 ? -7.423 -0.331 3.203 1.00 66.31 77 ILE A N 1
ATOM 607 C CA . ILE A 1 77 ? -6.640 -1.419 3.777 1.00 66.31 77 ILE A CA 1
ATOM 608 C C . ILE A 1 77 ? -6.756 -1.242 5.287 1.00 66.31 77 ILE A C 1
ATOM 610 O O . ILE A 1 77 ? -6.665 -0.114 5.759 1.00 66.31 77 ILE A O 1
ATOM 614 N N . LYS A 1 78 ? -7.048 -2.323 6.015 1.00 70.69 78 LYS A N 1
ATOM 615 C CA . LYS A 1 78 ? -7.164 -2.348 7.479 1.00 70.69 78 LYS A CA 1
ATOM 616 C C . LYS A 1 78 ? -6.321 -3.493 8.004 1.00 70.69 78 LYS A C 1
ATOM 618 O O . LYS A 1 78 ? -6.534 -4.631 7.603 1.00 70.69 78 LYS A O 1
ATOM 623 N N . GLY A 1 79 ? -5.437 -3.216 8.944 1.00 69.31 79 GLY A N 1
ATOM 624 C CA . GLY A 1 79 ? -4.674 -4.236 9.656 1.00 69.31 79 GLY A CA 1
ATOM 625 C C . GLY A 1 79 ? -4.421 -3.778 11.079 1.00 69.31 79 GLY A C 1
ATOM 626 O O . GLY A 1 79 ? -4.423 -2.580 11.334 1.00 69.31 79 GLY A O 1
ATOM 627 N N . ASP A 1 80 ? -4.254 -4.727 11.990 1.00 76.50 80 ASP A N 1
ATOM 628 C CA . ASP A 1 80 ? -3.748 -4.454 13.336 1.00 76.50 80 ASP A CA 1
ATOM 629 C C . ASP A 1 80 ? -2.324 -3.863 13.249 1.00 76.50 80 ASP A C 1
ATOM 631 O O . ASP A 1 80 ? -1.587 -4.153 12.306 1.00 76.50 80 ASP A O 1
ATOM 635 N N . ARG A 1 81 ? -1.921 -3.000 14.186 1.00 78.06 81 ARG A N 1
ATOM 636 C CA . ARG A 1 81 ? -0.661 -2.245 14.077 1.00 78.06 81 ARG A CA 1
ATOM 637 C C . ARG A 1 81 ? 0.553 -3.151 14.142 1.00 78.06 81 ARG A C 1
ATOM 639 O O . ARG A 1 81 ? 1.501 -2.906 13.403 1.00 78.06 81 ARG A O 1
ATOM 646 N N . HIS A 1 82 ? 0.533 -4.181 14.984 1.00 77.31 82 HIS A N 1
ATOM 647 C CA . HIS A 1 82 ? 1.612 -5.166 15.032 1.00 77.31 82 HIS A CA 1
ATOM 648 C C . HIS A 1 82 ? 1.697 -5.941 13.711 1.00 77.31 82 HIS A C 1
ATOM 650 O O . HIS A 1 82 ? 2.762 -6.187 13.152 1.00 77.31 82 HIS A O 1
ATOM 656 N N . LYS A 1 83 ? 0.537 -6.254 13.149 1.00 75.44 83 LYS A N 1
ATOM 657 C CA . LYS A 1 83 ? 0.405 -6.873 11.831 1.00 75.44 83 LYS A CA 1
ATOM 658 C C . LYS A 1 83 ? 0.937 -5.983 10.700 1.00 75.44 83 LYS A C 1
ATOM 660 O O . LYS A 1 83 ? 1.631 -6.459 9.806 1.00 75.44 83 LYS A O 1
ATOM 665 N N . LEU A 1 84 ? 0.702 -4.680 10.776 1.00 77.62 84 LEU A N 1
ATOM 666 C CA . LEU A 1 84 ? 1.218 -3.715 9.810 1.00 77.62 84 LEU A CA 1
ATOM 667 C C . LEU A 1 84 ? 2.693 -3.370 10.020 1.00 77.62 84 LEU A C 1
ATOM 669 O O . LEU A 1 84 ? 3.353 -3.024 9.046 1.00 77.62 84 LEU A O 1
ATOM 673 N N . SER A 1 85 ? 3.244 -3.512 11.229 1.00 83.25 85 SER A N 1
ATOM 674 C CA . SER A 1 85 ? 4.694 -3.396 11.418 1.00 83.25 85 SER A CA 1
ATOM 675 C C . SER A 1 85 ? 5.442 -4.527 10.719 1.00 83.25 85 SER A C 1
ATOM 677 O O . SER A 1 85 ? 6.481 -4.271 10.122 1.00 83.25 85 SER A O 1
ATOM 679 N N . MET A 1 86 ? 4.881 -5.741 10.685 1.00 82.19 86 MET A N 1
ATOM 680 C CA . MET A 1 86 ? 5.441 -6.825 9.867 1.00 8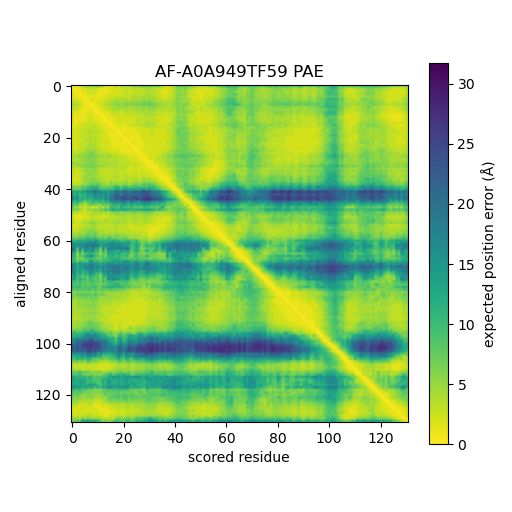2.19 86 MET A CA 1
ATOM 681 C C . MET A 1 86 ? 5.394 -6.487 8.372 1.00 82.19 86 MET A C 1
ATOM 683 O O . MET A 1 86 ? 6.358 -6.734 7.654 1.00 82.19 86 MET A O 1
ATOM 687 N N . LEU A 1 87 ? 4.310 -5.863 7.893 1.00 80.94 87 LEU A N 1
ATOM 688 C CA . LEU A 1 87 ? 4.259 -5.360 6.518 1.00 80.94 87 LEU A CA 1
ATOM 689 C C . LEU A 1 87 ? 5.349 -4.302 6.265 1.00 80.94 87 LEU A C 1
ATOM 691 O O . LEU A 1 87 ? 6.003 -4.349 5.227 1.00 80.94 87 LEU A O 1
ATOM 695 N N . CYS A 1 88 ? 5.593 -3.379 7.202 1.00 85.00 88 CYS A N 1
ATOM 696 C CA . CYS A 1 88 ? 6.699 -2.422 7.096 1.00 85.00 88 CYS A CA 1
ATOM 697 C C . CYS A 1 88 ? 8.053 -3.128 6.961 1.00 85.00 88 CYS A C 1
ATOM 699 O O . CYS A 1 88 ? 8.847 -2.735 6.112 1.00 85.00 88 CYS A O 1
ATOM 701 N N . GLU A 1 89 ? 8.309 -4.166 7.761 1.00 85.75 89 GLU A N 1
ATOM 702 C CA . GLU A 1 89 ? 9.544 -4.958 7.697 1.00 85.75 89 GLU A CA 1
ATOM 703 C C . GLU A 1 89 ? 9.700 -5.672 6.351 1.00 85.75 89 GLU A C 1
ATOM 705 O O . GLU A 1 89 ? 10.775 -5.617 5.758 1.00 85.75 89 GLU A O 1
ATOM 710 N N . VAL A 1 90 ? 8.624 -6.263 5.819 1.00 83.50 90 VAL A N 1
ATOM 711 C CA . VAL A 1 90 ? 8.620 -6.870 4.477 1.00 83.50 90 VAL A CA 1
ATOM 712 C C . VAL A 1 90 ? 8.936 -5.825 3.407 1.00 83.50 90 VAL A C 1
ATOM 714 O O . VAL A 1 90 ? 9.760 -6.055 2.530 1.00 83.50 90 VAL A O 1
ATOM 717 N N . LEU A 1 91 ? 8.317 -4.647 3.467 1.00 84.00 91 LEU A N 1
ATOM 718 C CA . LEU A 1 91 ? 8.587 -3.589 2.493 1.00 84.00 91 LEU A CA 1
ATOM 719 C C . LEU A 1 91 ? 10.008 -3.021 2.642 1.00 84.00 91 LEU A C 1
ATOM 721 O O . LEU A 1 91 ? 10.608 -2.625 1.647 1.00 84.00 91 LEU A O 1
ATOM 725 N N . LEU A 1 92 ? 10.563 -2.983 3.858 1.00 85.31 92 LEU A N 1
ATOM 726 C CA . LEU A 1 92 ? 11.959 -2.607 4.100 1.00 85.31 92 LEU A CA 1
ATOM 727 C C . LEU A 1 92 ? 12.932 -3.643 3.534 1.00 85.31 92 LEU A C 1
ATOM 729 O O . LEU A 1 92 ? 13.871 -3.243 2.848 1.00 85.31 92 LEU A O 1
ATOM 733 N N . SER A 1 93 ? 12.704 -4.942 3.740 1.00 82.56 93 SER A N 1
ATOM 734 C CA . SER A 1 93 ? 13.589 -5.984 3.204 1.00 82.56 93 SER A CA 1
ATOM 735 C C . SER A 1 93 ? 13.626 -5.971 1.673 1.00 82.56 93 SER A C 1
ATOM 737 O O . SER A 1 93 ? 14.696 -6.097 1.081 1.00 82.56 93 SER A O 1
ATOM 739 N N . LEU A 1 94 ? 12.504 -5.654 1.016 1.00 78.88 94 LEU A N 1
ATOM 740 C CA . LEU A 1 94 ? 12.479 -5.405 -0.430 1.00 78.88 94 LEU A CA 1
ATOM 741 C C . LEU A 1 94 ? 13.426 -4.269 -0.861 1.00 78.88 94 LEU A C 1
ATOM 743 O O . LEU A 1 94 ? 13.990 -4.315 -1.955 1.00 78.88 94 LEU A O 1
ATOM 747 N N . THR A 1 95 ? 13.636 -3.249 -0.019 1.00 77.44 95 THR A N 1
ATOM 748 C CA . THR A 1 95 ? 14.605 -2.177 -0.315 1.00 77.44 95 THR A CA 1
ATOM 749 C C . THR A 1 95 ? 16.060 -2.603 -0.165 1.00 77.44 95 THR A C 1
ATOM 751 O O . THR A 1 95 ? 16.941 -1.978 -0.767 1.00 77.44 95 THR A O 1
ATOM 754 N N . GLU A 1 96 ? 16.328 -3.633 0.630 1.00 75.44 96 GLU A N 1
ATOM 755 C CA . GLU A 1 96 ? 17.657 -4.217 0.796 1.00 75.44 96 GLU A CA 1
ATOM 756 C C . GLU A 1 96 ? 17.978 -5.125 -0.392 1.00 75.44 96 GLU A C 1
ATOM 758 O O . GLU A 1 96 ? 19.025 -4.949 -1.019 1.00 75.44 96 GLU A O 1
ATOM 763 N N . ASP A 1 97 ? 17.030 -5.970 -0.802 1.00 67.62 97 ASP A N 1
ATOM 764 C CA . ASP A 1 97 ? 17.144 -6.823 -1.992 1.00 67.62 97 ASP A CA 1
ATOM 765 C C . ASP A 1 97 ? 17.393 -6.012 -3.272 1.00 67.62 97 ASP A C 1
ATOM 767 O O . ASP A 1 97 ? 18.151 -6.429 -4.145 1.00 67.62 97 ASP A O 1
ATOM 771 N N . TRP A 1 98 ? 16.826 -4.805 -3.364 1.00 67.56 98 TRP A N 1
ATOM 772 C CA . TRP A 1 98 ? 17.060 -3.872 -4.471 1.00 67.56 98 TRP A CA 1
ATOM 773 C C . TRP A 1 98 ? 18.512 -3.399 -4.628 1.00 67.56 98 TRP A C 1
ATOM 775 O O . TRP A 1 98 ? 18.887 -2.905 -5.690 1.00 67.56 98 TRP A O 1
ATOM 785 N N . SER A 1 99 ? 19.333 -3.500 -3.581 1.00 56.62 99 SER A N 1
ATOM 786 C CA . SER A 1 99 ? 20.751 -3.117 -3.638 1.00 56.62 99 SER A CA 1
ATOM 787 C C . SER A 1 99 ? 21.649 -4.206 -4.234 1.00 56.62 99 SER A C 1
ATOM 789 O O . SER A 1 99 ? 22.776 -3.922 -4.646 1.00 56.62 99 SER A O 1
ATOM 791 N N . ILE A 1 100 ? 21.142 -5.438 -4.327 1.00 55.53 100 ILE A N 1
ATOM 792 C CA . ILE A 1 100 ? 21.845 -6.587 -4.887 1.00 55.53 100 ILE A CA 1
ATOM 793 C C . ILE A 1 100 ? 21.437 -6.656 -6.358 1.00 55.53 100 ILE A C 1
ATOM 795 O O . ILE A 1 100 ? 20.428 -7.259 -6.704 1.00 55.53 100 ILE A O 1
ATOM 799 N N . GLY A 1 101 ? 22.174 -5.934 -7.205 1.00 49.88 101 GLY A N 1
ATOM 800 C CA . GLY A 1 101 ? 21.876 -5.684 -8.620 1.00 49.88 101 GLY A CA 1
ATOM 801 C C . GLY A 1 101 ? 21.902 -6.909 -9.539 1.00 49.88 101 GLY A C 1
ATOM 802 O O . GLY A 1 101 ? 22.582 -6.896 -10.562 1.00 49.88 101 GLY A O 1
ATOM 803 N N . GLU A 1 102 ? 21.148 -7.952 -9.215 1.00 46.19 102 GLU A N 1
ATOM 804 C CA . GLU A 1 102 ? 21.026 -9.155 -10.018 1.00 46.19 102 GLU A CA 1
ATOM 805 C C . GLU A 1 102 ? 19.572 -9.339 -10.485 1.00 46.19 102 GLU A C 1
ATOM 807 O O . GLU A 1 102 ? 18.687 -9.764 -9.743 1.00 46.19 102 GLU A O 1
ATOM 812 N N . TYR A 1 103 ? 19.403 -9.052 -11.782 1.00 43.06 103 TYR A N 1
ATOM 813 C CA . TYR A 1 103 ? 18.306 -9.378 -12.708 1.00 43.06 103 TYR A CA 1
ATOM 814 C C . TYR A 1 103 ? 17.157 -8.361 -12.887 1.00 43.06 103 TYR A C 1
ATOM 816 O O . TYR A 1 103 ? 16.416 -8.082 -11.948 1.00 43.06 103 TYR A O 1
ATOM 824 N N . PRO A 1 104 ? 16.897 -7.902 -14.137 1.00 44.56 104 PRO A N 1
ATOM 825 C CA . PRO A 1 104 ? 15.761 -7.055 -14.493 1.00 44.56 104 PRO A CA 1
ATOM 826 C C . PRO A 1 104 ? 14.507 -7.916 -14.699 1.00 44.56 104 PRO A C 1
ATOM 828 O O . PRO A 1 104 ? 13.892 -7.923 -15.765 1.00 44.56 104 PRO A O 1
ATOM 831 N N . THR A 1 105 ? 14.148 -8.713 -13.702 1.00 55.66 105 THR A N 1
ATOM 832 C CA . THR A 1 105 ? 12.827 -9.340 -13.659 1.00 55.66 105 THR A CA 1
ATOM 833 C C . THR A 1 105 ? 11.960 -8.422 -12.831 1.00 55.66 105 THR A C 1
ATOM 835 O O . THR A 1 105 ? 12.176 -8.330 -11.630 1.00 55.66 105 THR A O 1
ATOM 838 N N . TYR A 1 106 ? 11.007 -7.736 -13.468 1.00 55.19 106 TYR A N 1
ATOM 839 C CA . TYR A 1 106 ? 9.922 -7.069 -12.752 1.00 55.19 106 TYR A CA 1
ATOM 840 C C . TYR A 1 106 ? 9.365 -8.046 -11.719 1.00 55.19 106 TYR A C 1
ATOM 842 O O . TYR A 1 106 ? 8.817 -9.089 -12.083 1.00 55.19 106 TYR A O 1
ATOM 850 N N . LYS A 1 107 ? 9.554 -7.731 -10.442 1.00 72.12 107 LYS A N 1
ATOM 851 C CA . LYS A 1 107 ? 8.988 -8.511 -9.351 1.00 72.12 107 LYS A CA 1
ATOM 852 C C . LYS A 1 107 ? 7.654 -7.867 -8.993 1.00 72.12 107 LYS A C 1
ATOM 854 O O . LYS A 1 107 ? 7.546 -6.643 -8.890 1.00 72.12 107 LYS A O 1
ATOM 859 N N . HIS A 1 108 ? 6.626 -8.696 -8.857 1.00 79.00 108 HIS A N 1
ATOM 860 C CA . HIS A 1 108 ? 5.362 -8.295 -8.255 1.00 79.00 108 HIS A CA 1
ATOM 861 C C . HIS A 1 108 ? 5.247 -8.941 -6.878 1.00 79.00 108 HIS A C 1
ATOM 863 O O . HIS A 1 108 ? 5.527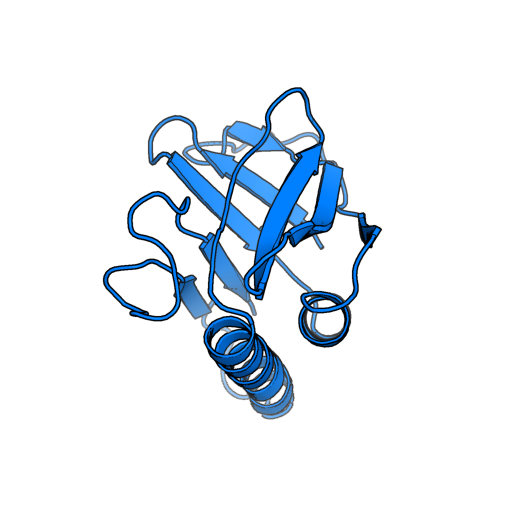 -10.127 -6.716 1.00 79.00 108 HIS A O 1
ATOM 869 N N . LEU A 1 109 ? 4.833 -8.164 -5.884 1.00 80.88 109 LEU A N 1
ATOM 870 C CA . LEU A 1 109 ? 4.424 -8.677 -4.584 1.00 80.88 109 LEU A CA 1
ATOM 871 C C . LEU A 1 109 ? 2.930 -8.417 -4.417 1.00 80.88 109 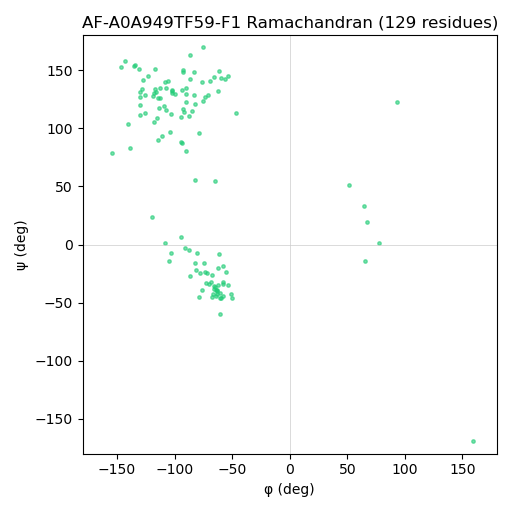LEU A C 1
ATOM 873 O O . LEU A 1 109 ? 2.510 -7.262 -4.377 1.00 80.88 109 LEU A O 1
ATOM 877 N N . HIS A 1 110 ? 2.149 -9.486 -4.295 1.00 82.94 110 HIS A N 1
ATOM 878 C CA . HIS A 1 110 ? 0.738 -9.402 -3.932 1.00 82.94 110 HIS A CA 1
ATOM 879 C C . HIS A 1 110 ? 0.611 -9.338 -2.413 1.00 82.94 110 HIS A C 1
ATOM 881 O O . HIS A 1 110 ? 0.952 -10.289 -1.715 1.00 82.94 110 HIS A O 1
ATOM 887 N N . ILE A 1 111 ? 0.112 -8.216 -1.909 1.00 78.88 111 ILE A N 1
ATOM 888 C CA . ILE A 1 111 ? -0.215 -7.989 -0.509 1.00 78.88 111 ILE A CA 1
ATOM 889 C C . ILE A 1 111 ? -1.734 -8.067 -0.365 1.00 78.88 111 ILE A C 1
ATOM 891 O O . ILE A 1 111 ? -2.460 -7.105 -0.616 1.00 78.88 111 ILE A O 1
ATOM 895 N N . GLU A 1 112 ? -2.227 -9.232 0.032 1.00 77.69 112 GLU A N 1
ATOM 896 C CA . GLU A 1 112 ? -3.654 -9.511 0.184 1.00 77.69 112 GLU A CA 1
ATOM 897 C C . GLU A 1 112 ? -3.904 -10.411 1.394 1.00 77.69 112 GLU A C 1
ATOM 899 O O . GLU A 1 112 ? -3.008 -11.132 1.825 1.00 77.69 112 GLU A O 1
ATOM 904 N N . HIS A 1 113 ? -5.128 -10.398 1.928 1.00 67.94 113 HIS A N 1
ATOM 905 C CA . HIS A 1 113 ? -5.495 -11.151 3.136 1.00 67.94 113 HIS A CA 1
ATOM 906 C C . HIS A 1 113 ? -5.155 -12.651 3.065 1.00 67.94 113 HIS A C 1
ATOM 908 O O . HIS A 1 113 ? -4.790 -13.249 4.073 1.00 67.94 113 HIS A O 1
ATOM 914 N N . LEU A 1 114 ? -5.274 -13.259 1.881 1.00 62.22 114 LEU A N 1
ATOM 915 C CA . LEU A 1 114 ? -5.015 -14.689 1.687 1.00 62.22 114 LEU A CA 1
ATOM 916 C C . LEU A 1 114 ? -3.523 -15.034 1.744 1.00 62.22 114 LEU A C 1
ATOM 918 O O . LEU A 1 114 ? -3.159 -16.105 2.222 1.00 62.22 114 LEU A O 1
ATOM 922 N N . THR A 1 115 ? -2.676 -14.121 1.279 1.00 62.31 115 THR A N 1
ATOM 923 C CA . THR A 1 115 ? -1.214 -14.267 1.280 1.00 62.31 115 THR A CA 1
ATOM 924 C C . THR A 1 115 ? -0.621 -13.794 2.605 1.00 62.31 115 THR A C 1
ATOM 926 O O . THR A 1 115 ? 0.417 -14.278 3.053 1.00 62.31 115 THR A O 1
ATOM 929 N N . PHE A 1 116 ? -1.320 -12.874 3.262 1.00 62.09 116 PHE A N 1
ATOM 930 C CA . PHE A 1 116 ? -0.887 -12.220 4.471 1.00 62.09 116 PHE A CA 1
ATOM 931 C C . PHE A 1 116 ? -2.052 -12.038 5.438 1.00 62.09 116 PHE A C 1
ATOM 933 O O . PHE A 1 116 ? -2.875 -11.124 5.322 1.00 62.09 116 PHE A O 1
ATOM 940 N N . ASP A 1 117 ? -2.065 -12.882 6.465 1.00 65.62 117 ASP A N 1
ATOM 941 C CA . ASP A 1 117 ? -3.074 -12.884 7.525 1.00 65.62 117 ASP A CA 1
ATOM 942 C C . ASP A 1 117 ? -3.113 -11.568 8.333 1.00 65.62 117 ASP A C 1
ATOM 944 O O . ASP A 1 117 ? -4.003 -11.356 9.166 1.00 65.62 117 ASP A O 1
ATOM 948 N N . TYR A 1 118 ? -2.145 -10.678 8.103 1.00 65.81 118 TYR A N 1
ATOM 949 C CA . TYR A 1 118 ? -2.046 -9.366 8.717 1.00 65.81 118 TYR A CA 1
ATOM 950 C C . TYR A 1 118 ? -3.038 -8.326 8.173 1.00 65.81 118 TYR A C 1
ATOM 952 O O . TYR A 1 118 ? -3.292 -7.323 8.845 1.00 65.81 118 TYR A O 1
ATOM 960 N N . LEU A 1 119 ? -3.657 -8.568 7.014 1.00 68.31 119 LEU A N 1
ATOM 961 C CA . LEU A 1 119 ? -4.723 -7.717 6.481 1.00 68.31 119 LEU A CA 1
ATOM 962 C C . LEU A 1 119 ? -6.113 -8.213 6.896 1.00 68.31 119 LEU A C 1
ATOM 964 O O . LEU A 1 119 ? -6.355 -9.407 7.035 1.00 68.31 119 LEU A O 1
ATOM 968 N N . SER A 1 120 ? -7.066 -7.295 7.063 1.00 72.12 120 SER A N 1
ATOM 969 C CA . SER A 1 120 ? -8.490 -7.625 7.193 1.00 72.12 120 SER A CA 1
ATOM 970 C C . SER A 1 120 ? -9.002 -8.228 5.885 1.00 72.12 120 SER A C 1
ATOM 972 O O . SER A 1 120 ? -8.635 -7.745 4.817 1.00 72.12 120 SER A O 1
ATOM 974 N N . SER A 1 121 ? -9.919 -9.195 5.961 1.00 71.06 121 SER A N 1
ATOM 975 C CA . SER A 1 121 ? -10.577 -9.805 4.795 1.00 71.06 121 SER A CA 1
ATOM 976 C C . SER A 1 121 ? -11.327 -8.816 3.894 1.00 71.06 121 SER A C 1
ATOM 978 O O . SER A 1 121 ? -11.614 -9.136 2.749 1.00 71.06 121 SER A O 1
ATOM 980 N N . ASN A 1 122 ? -11.645 -7.620 4.400 1.00 71.44 122 ASN A N 1
ATOM 981 C CA . ASN A 1 122 ? -12.283 -6.548 3.632 1.00 71.44 122 ASN A CA 1
ATOM 982 C C . ASN A 1 122 ? -11.270 -5.549 3.047 1.00 71.44 122 ASN A C 1
ATOM 984 O O . ASN A 1 122 ? -11.674 -4.496 2.555 1.00 71.44 122 ASN A O 1
ATOM 988 N N . SER A 1 123 ? -9.970 -5.824 3.177 1.00 74.00 123 SER A N 1
ATOM 989 C CA . SER A 1 123 ? -8.921 -4.969 2.629 1.00 74.00 123 SER A CA 1
ATOM 990 C C . SER A 1 123 ? -8.817 -5.164 1.128 1.00 74.00 123 SER A C 1
ATOM 992 O O . SER A 1 123 ? -8.870 -6.289 0.635 1.00 74.00 123 SER A O 1
ATOM 994 N N . ILE A 1 124 ? -8.615 -4.061 0.422 1.00 80.50 124 ILE A N 1
ATOM 995 C CA . ILE A 1 124 ? -8.324 -4.084 -1.008 1.00 80.50 124 ILE A CA 1
ATOM 996 C C . ILE A 1 124 ? -6.900 -4.630 -1.215 1.00 80.50 124 ILE A C 1
ATOM 998 O O . ILE A 1 124 ? -5.983 -4.132 -0.552 1.00 80.50 124 ILE A O 1
ATOM 1002 N N . PRO A 1 125 ? -6.700 -5.639 -2.086 1.00 83.12 125 PRO A N 1
ATOM 1003 C CA . PRO A 1 125 ? -5.376 -6.144 -2.432 1.00 83.12 125 PRO A CA 1
ATOM 1004 C C . PRO A 1 125 ? -4.458 -5.046 -2.970 1.00 83.12 125 PRO A C 1
ATOM 1006 O O . PRO A 1 125 ? -4.893 -4.162 -3.713 1.00 83.12 125 PRO A O 1
ATOM 1009 N N . ILE A 1 126 ? -3.178 -5.122 -2.612 1.00 83.88 126 ILE A N 1
ATOM 1010 C CA . ILE A 1 126 ? -2.134 -4.242 -3.138 1.00 83.88 126 ILE A CA 1
ATOM 1011 C C . ILE A 1 126 ? -1.137 -5.082 -3.923 1.00 83.88 126 ILE A C 1
ATOM 1013 O O . ILE A 1 126 ? -0.614 -6.064 -3.410 1.00 83.88 126 ILE A O 1
ATOM 1017 N N . VAL A 1 127 ? -0.804 -4.659 -5.131 1.00 86.00 127 VAL A N 1
ATOM 1018 C CA . VAL A 1 127 ? 0.272 -5.224 -5.936 1.00 86.00 127 VAL A CA 1
ATOM 1019 C C . VAL A 1 127 ? 1.420 -4.225 -5.958 1.00 86.00 127 VAL A C 1
ATOM 1021 O O . VAL A 1 127 ? 1.279 -3.120 -6.475 1.00 86.00 127 VAL A O 1
ATOM 1024 N N . VAL A 1 128 ? 2.569 -4.588 -5.392 1.00 84.19 128 VAL A N 1
ATOM 1025 C CA . VAL A 1 128 ? 3.791 -3.779 -5.490 1.00 84.19 128 VAL A CA 1
ATOM 1026 C C . VAL A 1 128 ? 4.583 -4.262 -6.695 1.00 84.19 128 VAL A C 1
ATOM 1028 O O . VAL A 1 128 ? 5.059 -5.393 -6.698 1.00 84.19 128 VAL A O 1
ATOM 1031 N N . VAL A 1 129 ? 4.724 -3.413 -7.711 1.00 85.50 129 VAL A N 1
ATOM 1032 C CA . VAL A 1 129 ? 5.495 -3.687 -8.929 1.00 85.50 129 VAL A CA 1
ATOM 1033 C C . VAL A 1 129 ? 6.818 -2.943 -8.845 1.00 85.50 129 VAL A C 1
ATOM 1035 O O . VAL A 1 129 ? 6.848 -1.714 -8.899 1.00 85.50 129 VAL A O 1
ATOM 1038 N N . TYR A 1 130 ? 7.909 -3.691 -8.722 1.00 75.94 130 TYR A N 1
ATOM 1039 C CA . TYR A 1 130 ? 9.244 -3.153 -8.495 1.00 75.94 130 TYR A CA 1
ATOM 1040 C C . TYR A 1 130 ? 10.279 -3.747 -9.464 1.00 75.94 130 TYR A C 1
ATOM 1042 O O . TYR A 1 130 ? 10.109 -4.863 -9.962 1.00 75.94 130 TYR A O 1
ATOM 1050 N N . ALA A 1 131 ? 11.318 -2.966 -9.777 1.00 63.75 131 ALA A N 1
ATOM 1051 C CA . ALA A 1 131 ? 12.379 -3.290 -10.738 1.00 63.75 131 ALA A CA 1
ATOM 1052 C C . ALA A 1 131 ? 13.754 -3.048 -10.126 1.00 63.75 131 ALA A C 1
ATOM 1054 O O . ALA A 1 131 ? 13.882 -2.010 -9.441 1.00 63.75 131 ALA A O 1
#

Mean predicted aligned error: 7.94 Å